Protein AF-A0A431ID86-F1 (afdb_monomer)

pLDDT: mean 87.82, std 8.87, range [48.44, 97.19]

Radius of gyration: 13.49 Å; Cα contacts (8 Å, |Δi|>4): 179; chains: 1; bounding box: 28×36×35 Å

Secondary structure (DSSP, 8-state):
--HHHHHHHHTTPEEEEEPPTT-SS-SEEEEETTEEEEEEEEE-EE-GGG-EEEPPPPGGGTT-SEEEEE-TTS-EEEEEHHHHHHTS-TTS-EEE--

Solvent-accessible surface area (backbone atoms only — not comparable to full-atom values): 5716 Å² total; per-residue (Å²): 130,61,71,64,60,54,54,33,49,76,70,56,33,43,79,76,48,70,54,57,93,90,55,90,69,54,47,30,33,28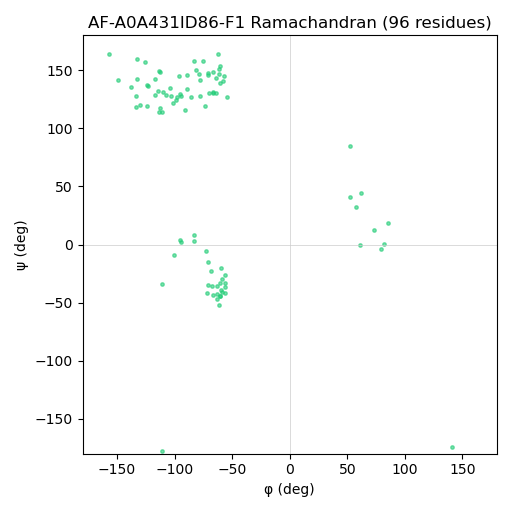,35,42,94,88,43,80,44,34,26,39,76,46,65,41,42,84,48,81,86,75,21,26,40,34,72,54,74,51,82,88,53,64,77,32,53,26,36,40,38,38,38,88,92,67,51,70,51,74,48,49,26,69,64,53,61,73,62,31,46,97,84,39,35,31,79,48,67,121

Sequence (98 aa):
MNKLETLLKLNKMKITKVAKKNENGPDIWVLKNGVPYSIEVKKCKITKRNSVQVPPVEKNRRNDDFIAIIHPSGYILFEPMKHHLSSCTPKGYRTLWS

Structure (mmCIF, N/CA/C/O backbone):
data_AF-A0A431ID86-F1
#
_entry.id   AF-A0A431ID86-F1
#
loop_
_atom_site.group_PDB
_atom_site.id
_atom_site.type_symbol
_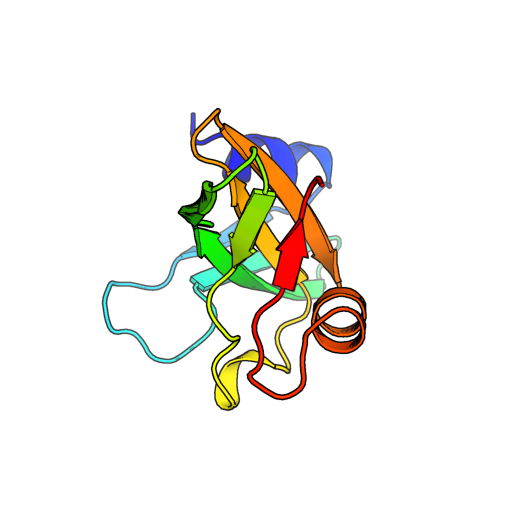atom_site.label_atom_id
_atom_site.label_alt_id
_atom_site.label_comp_id
_atom_site.label_asym_id
_atom_site.label_entity_id
_atom_site.label_seq_id
_atom_site.pdbx_PDB_ins_code
_atom_site.Cartn_x
_atom_site.Cartn_y
_atom_site.Cartn_z
_atom_site.occupancy
_atom_site.B_iso_or_equiv
_atom_site.auth_seq_id
_atom_site.auth_comp_id
_atom_site.auth_asym_id
_atom_site.auth_atom_id
_atom_site.pdbx_PDB_model_num
ATOM 1 N N . MET A 1 1 ? 3.937 18.255 -2.819 1.00 48.44 1 MET A N 1
ATOM 2 C CA . MET A 1 1 ? 2.845 17.481 -2.188 1.00 48.44 1 MET A CA 1
ATOM 3 C C . MET A 1 1 ? 2.938 16.047 -2.690 1.00 48.44 1 MET A C 1
ATOM 5 O O . MET A 1 1 ? 3.054 15.864 -3.898 1.00 48.44 1 MET A O 1
ATOM 9 N N . ASN A 1 2 ? 3.007 15.048 -1.808 1.00 81.31 2 ASN A N 1
ATOM 10 C CA . ASN A 1 2 ? 3.185 13.651 -2.216 1.00 81.31 2 ASN A CA 1
ATOM 11 C C . ASN A 1 2 ? 1.920 13.177 -2.969 1.00 81.31 2 ASN A C 1
ATOM 13 O O . ASN A 1 2 ? 0.800 13.409 -2.509 1.00 81.31 2 ASN A O 1
ATOM 17 N N . LYS A 1 3 ? 2.059 12.552 -4.150 1.00 87.25 3 LYS A N 1
ATOM 18 C CA . LYS A 1 3 ? 0.904 12.106 -4.962 1.00 87.25 3 LYS A CA 1
ATOM 19 C C . LYS A 1 3 ? -0.025 11.171 -4.174 1.00 87.25 3 LYS A C 1
ATOM 21 O O . LYS A 1 3 ? -1.240 11.236 -4.341 1.00 87.25 3 LYS A O 1
ATOM 26 N N . LEU A 1 4 ? 0.537 10.368 -3.267 1.00 89.50 4 LEU A N 1
ATOM 27 C CA . LEU A 1 4 ? -0.230 9.483 -2.391 1.00 89.50 4 LEU A CA 1
ATOM 28 C C . LEU A 1 4 ? -1.089 10.262 -1.386 1.00 89.50 4 LEU A C 1
ATOM 30 O O . LEU A 1 4 ? -2.264 9.958 -1.231 1.00 89.50 4 LEU A O 1
ATOM 34 N N . GLU A 1 5 ? -0.555 11.316 -0.764 1.00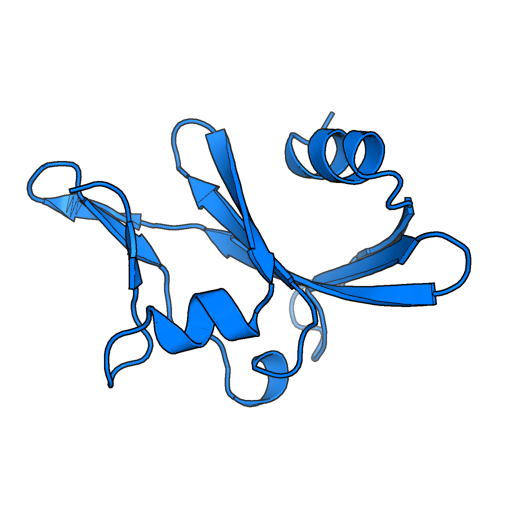 90.94 5 GLU A N 1
ATOM 35 C CA . GLU A 1 5 ? -1.327 12.176 0.151 1.00 90.94 5 GLU A CA 1
ATOM 36 C C . GLU A 1 5 ? -2.517 12.826 -0.558 1.00 90.94 5 GLU A C 1
ATOM 38 O O . GLU A 1 5 ? -3.611 12.911 -0.002 1.00 90.94 5 GLU A O 1
ATOM 43 N N . THR A 1 6 ? -2.314 13.246 -1.810 1.00 91.31 6 THR A N 1
ATOM 44 C CA . THR A 1 6 ? -3.381 13.828 -2.636 1.00 91.31 6 THR A CA 1
ATOM 45 C C . THR A 1 6 ? -4.483 12.802 -2.890 1.00 91.31 6 THR A C 1
ATOM 47 O O . THR A 1 6 ? -5.658 13.097 -2.677 1.00 91.31 6 THR A O 1
ATOM 50 N N . LEU A 1 7 ? -4.109 11.578 -3.276 1.00 92.69 7 LEU A N 1
ATOM 51 C CA . LEU A 1 7 ? -5.047 10.477 -3.491 1.00 92.69 7 LEU A CA 1
ATOM 52 C C . LEU A 1 7 ? -5.824 10.121 -2.212 1.00 92.69 7 LEU A C 1
ATOM 54 O O . LEU A 1 7 ? -7.045 9.970 -2.260 1.00 92.69 7 LEU A O 1
ATOM 58 N N . LEU A 1 8 ? -5.153 10.045 -1.062 1.00 93.94 8 LEU A N 1
ATOM 59 C CA . LEU A 1 8 ? -5.804 9.770 0.222 1.00 93.94 8 LEU A CA 1
ATOM 60 C C . LEU A 1 8 ? -6.789 10.884 0.601 1.00 93.94 8 LEU A C 1
ATOM 62 O O . LEU A 1 8 ? -7.928 10.599 0.975 1.00 93.94 8 LEU A O 1
ATOM 66 N N . LYS A 1 9 ? -6.409 12.152 0.403 1.00 92.62 9 LYS A N 1
ATOM 67 C CA . LYS A 1 9 ? -7.291 13.301 0.646 1.00 92.62 9 LYS A CA 1
ATOM 68 C C . LYS A 1 9 ? -8.547 13.255 -0.227 1.00 92.62 9 LYS A C 1
ATOM 70 O O . LYS A 1 9 ? -9.644 13.456 0.291 1.00 92.62 9 LYS A O 1
ATOM 75 N N . LEU A 1 10 ? -8.409 12.938 -1.518 1.00 92.75 10 LEU A N 1
ATOM 76 C CA . LEU A 1 10 ? -9.547 12.762 -2.434 1.00 92.75 10 LEU A CA 1
ATOM 77 C C . LEU A 1 10 ? -10.486 11.633 -1.976 1.00 92.75 10 LEU A C 1
ATOM 79 O O . LEU A 1 10 ? -11.701 11.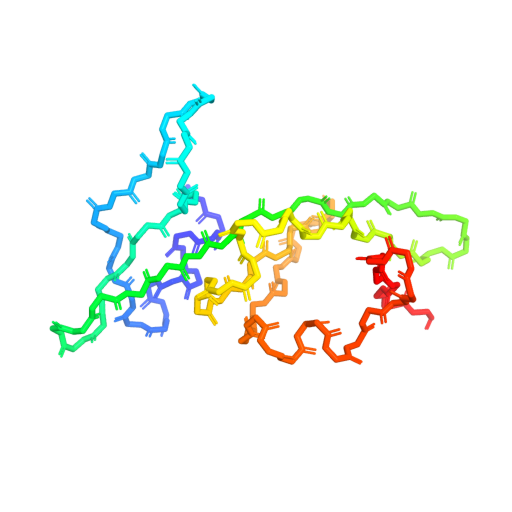743 -2.112 1.00 92.75 10 LEU A O 1
ATOM 83 N N . ASN A 1 11 ? -9.939 10.590 -1.347 1.00 91.50 11 ASN A N 1
ATOM 84 C CA . ASN A 1 11 ? -10.697 9.477 -0.767 1.00 91.50 11 ASN A CA 1
ATOM 85 C C . ASN A 1 11 ? -11.252 9.748 0.646 1.00 91.50 11 ASN A C 1
ATOM 87 O O . ASN A 1 11 ? -11.795 8.832 1.277 1.00 91.50 11 ASN A O 1
ATOM 91 N N . LYS A 1 12 ? -11.142 10.990 1.144 1.00 95.12 12 LYS A N 1
ATOM 92 C CA . LYS A 1 12 ? -11.519 11.401 2.510 1.00 95.12 12 LYS A CA 1
ATOM 93 C C . LYS A 1 12 ? -10.786 10.602 3.601 1.00 95.12 12 LYS A C 1
ATOM 95 O O . LYS A 1 12 ? -11.336 10.352 4.670 1.00 95.12 12 LYS A O 1
ATOM 100 N N . MET A 1 13 ? -9.552 10.190 3.319 1.00 95.75 13 MET A N 1
ATOM 101 C CA . MET A 1 13 ? -8.662 9.496 4.247 1.00 95.75 13 MET A CA 1
ATOM 102 C C . MET A 1 13 ? -7.630 10.483 4.797 1.00 95.75 13 MET A C 1
ATOM 104 O O . MET A 1 13 ? -6.875 11.097 4.041 1.00 95.75 13 MET A O 1
ATOM 108 N N . LYS A 1 14 ? -7.588 10.644 6.121 1.00 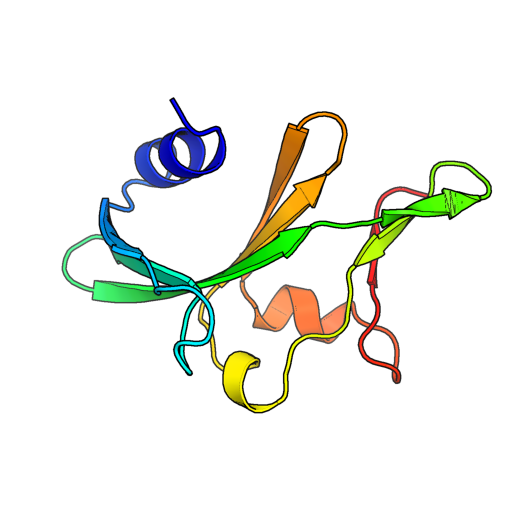94.44 14 LYS A N 1
ATOM 109 C CA . LYS A 1 14 ? -6.618 11.500 6.812 1.00 94.44 14 LYS A CA 1
ATOM 110 C C . LYS A 1 14 ? -5.478 10.648 7.353 1.00 94.44 14 LYS A C 1
ATOM 112 O O . LYS A 1 14 ? -5.735 9.739 8.131 1.00 94.44 14 LYS A O 1
ATOM 117 N N . ILE A 1 15 ? -4.237 10.960 6.990 1.00 93.94 15 ILE A N 1
ATOM 118 C CA . ILE A 1 15 ? -3.058 10.286 7.551 1.00 93.94 15 ILE A CA 1
ATOM 119 C C . ILE A 1 15 ? -2.963 10.585 9.049 1.00 93.94 15 ILE A C 1
ATOM 121 O O . ILE A 1 15 ? -3.039 11.744 9.462 1.00 93.94 15 ILE A O 1
ATOM 125 N N . THR A 1 16 ? -2.797 9.537 9.849 1.00 92.56 16 THR A N 1
ATOM 126 C CA . THR A 1 16 ? -2.609 9.622 11.304 1.00 92.56 16 THR A CA 1
ATOM 127 C C . THR A 1 16 ? -1.196 9.229 11.716 1.00 92.56 16 THR A C 1
ATOM 129 O O . THR A 1 16 ? -0.654 9.819 12.648 1.00 92.56 16 THR A O 1
ATOM 132 N N . LYS A 1 17 ? -0.574 8.278 11.010 1.00 89.69 17 LYS A N 1
ATOM 133 C CA . LYS A 1 17 ? 0.802 7.836 11.260 1.00 89.69 17 LYS A CA 1
ATOM 134 C C . LYS A 1 17 ? 1.460 7.382 9.958 1.00 89.69 17 LYS A C 1
ATOM 136 O O . LYS A 1 17 ? 0.820 6.736 9.136 1.00 89.69 17 LYS A O 1
ATOM 141 N N . VAL A 1 18 ? 2.745 7.691 9.803 1.00 89.06 18 VAL A N 1
ATOM 142 C CA . VAL A 1 18 ? 3.624 7.110 8.778 1.00 89.06 18 VAL A CA 1
ATOM 143 C C . VAL A 1 18 ? 4.722 6.351 9.512 1.00 89.06 18 VAL A C 1
ATOM 145 O O . VAL A 1 18 ? 5.320 6.901 10.441 1.00 89.06 18 VAL A O 1
ATOM 148 N N . ALA A 1 19 ? 4.949 5.093 9.145 1.00 85.19 19 ALA A N 1
ATOM 149 C CA . ALA A 1 19 ? 5.969 4.264 9.772 1.00 85.19 19 ALA A CA 1
ATOM 150 C C . ALA A 1 19 ? 7.371 4.821 9.519 1.00 85.19 19 ALA A C 1
ATOM 152 O O . ALA A 1 19 ? 7.688 5.329 8.437 1.00 85.19 19 ALA A O 1
ATOM 153 N N . LYS A 1 20 ? 8.238 4.708 10.527 1.00 81.12 20 LYS A N 1
ATOM 154 C CA . LYS A 1 20 ? 9.663 4.994 10.352 1.00 81.12 20 LYS A CA 1
ATOM 155 C C . LYS A 1 20 ? 10.330 3.849 9.591 1.00 81.12 20 LYS A C 1
ATOM 157 O O . LYS A 1 20 ? 9.862 2.713 9.582 1.00 81.12 20 LYS A O 1
ATOM 162 N N . LYS A 1 21 ? 11.469 4.140 8.959 1.00 70.38 21 LYS A N 1
ATOM 163 C CA . LYS A 1 21 ? 12.291 3.119 8.297 1.00 70.38 21 LYS A CA 1
ATOM 164 C C . LYS A 1 21 ? 12.618 1.998 9.300 1.00 70.38 21 LYS A C 1
ATOM 166 O O . LYS A 1 21 ? 13.145 2.295 10.368 1.00 70.38 21 LYS A O 1
ATOM 171 N N . ASN A 1 22 ? 12.337 0.745 8.928 1.00 73.75 22 ASN A N 1
ATOM 172 C CA . ASN A 1 22 ? 12.509 -0.477 9.736 1.00 73.75 22 ASN A CA 1
ATOM 173 C C . ASN A 1 22 ? 11.502 -0.678 10.887 1.00 73.75 22 ASN A C 1
ATOM 175 O O . ASN A 1 22 ? 11.720 -1.538 11.738 1.00 73.75 22 ASN A O 1
ATOM 179 N N . GLU A 1 23 ? 10.415 0.091 10.945 1.00 76.44 23 GLU A N 1
ATOM 180 C CA . GLU A 1 23 ? 9.333 -0.176 11.893 1.00 76.44 23 GLU A CA 1
ATOM 181 C C . GLU A 1 23 ? 8.468 -1.341 11.386 1.00 76.44 23 GLU A C 1
ATOM 183 O O . GLU A 1 23 ? 8.002 -1.334 10.247 1.00 76.44 23 GLU A O 1
ATOM 188 N N . ASN A 1 24 ? 8.251 -2.349 12.233 1.00 69.50 24 ASN A N 1
ATOM 189 C CA . ASN A 1 24 ? 7.335 -3.443 11.923 1.00 69.50 24 ASN A CA 1
ATOM 190 C C . ASN A 1 24 ? 5.888 -2.947 12.037 1.00 69.50 24 ASN A C 1
ATOM 192 O O . ASN A 1 24 ? 5.447 -2.552 13.115 1.00 69.50 24 ASN A O 1
ATOM 196 N N . GLY A 1 25 ? 5.137 -3.010 10.940 1.00 76.50 25 GLY A N 1
ATOM 197 C CA . GLY A 1 25 ? 3.725 -2.625 10.892 1.00 76.50 25 GLY A CA 1
ATOM 198 C C . GLY A 1 25 ? 3.375 -1.906 9.591 1.00 76.50 25 GLY A C 1
ATOM 199 O O . GLY A 1 25 ? 4.233 -1.846 8.714 1.00 76.50 25 GLY A O 1
ATOM 200 N N . PRO A 1 26 ? 2.141 -1.384 9.455 1.00 85.69 26 PRO A N 1
ATOM 201 C CA . PRO A 1 26 ? 1.681 -0.672 8.266 1.00 85.69 26 PRO A CA 1
ATOM 202 C C . PRO A 1 26 ? 2.532 0.541 7.923 1.00 85.69 26 PRO A C 1
ATOM 204 O O . PRO A 1 26 ? 2.901 1.301 8.816 1.00 85.69 26 PRO A O 1
ATOM 207 N N . ASP A 1 27 ? 2.775 0.771 6.634 1.00 90.00 27 ASP A N 1
ATOM 208 C CA . ASP A 1 27 ? 3.584 1.909 6.186 1.00 90.00 27 ASP A CA 1
ATOM 209 C C . ASP A 1 27 ? 2.864 3.226 6.470 1.00 90.00 27 ASP A C 1
ATOM 211 O O . ASP A 1 27 ? 3.487 4.233 6.816 1.00 90.00 27 ASP A O 1
ATOM 215 N N . ILE A 1 28 ? 1.534 3.215 6.337 1.00 93.44 28 ILE A N 1
ATOM 216 C CA . ILE A 1 28 ? 0.673 4.358 6.619 1.00 93.44 28 ILE A CA 1
ATOM 217 C C . ILE A 1 28 ? -0.577 3.883 7.356 1.00 93.44 28 ILE A C 1
ATOM 219 O O . ILE A 1 28 ? -1.225 2.915 6.959 1.00 93.44 28 ILE A O 1
ATOM 223 N N . TRP A 1 29 ? -0.945 4.626 8.394 1.00 94.44 29 TRP A N 1
ATOM 224 C CA . TRP A 1 29 ? -2.266 4.576 9.004 1.00 94.44 29 TRP A CA 1
ATOM 225 C C . TRP A 1 29 ? -3.076 5.790 8.580 1.00 94.44 29 TRP A C 1
ATOM 227 O O . TRP A 1 29 ? -2.591 6.929 8.614 1.00 94.44 29 TRP A O 1
ATOM 237 N N . VAL A 1 30 ? -4.326 5.545 8.206 1.00 95.75 30 VAL A N 1
ATOM 238 C CA . VAL A 1 30 ? -5.288 6.591 7.874 1.00 95.75 30 VAL A CA 1
ATOM 239 C C . VAL A 1 30 ? -6.565 6.444 8.685 1.00 95.75 30 VAL A C 1
ATOM 241 O O . VAL A 1 30 ? -6.907 5.363 9.146 1.00 95.75 30 VAL A O 1
ATOM 244 N N . LEU A 1 31 ? -7.297 7.541 8.825 1.00 97.19 31 LEU A N 1
ATOM 245 C CA . LEU A 1 31 ? -8.636 7.579 9.390 1.00 97.19 31 LEU A CA 1
ATOM 246 C C . LEU A 1 31 ? -9.627 7.989 8.302 1.00 97.19 31 LEU A C 1
ATOM 248 O O . LEU A 1 31 ? -9.411 8.989 7.611 1.00 97.19 31 LEU A O 1
ATOM 252 N N . LYS A 1 32 ? -10.735 7.261 8.181 1.00 95.56 32 LYS A N 1
ATOM 253 C CA . LYS A 1 32 ? -11.872 7.640 7.336 1.00 95.56 32 LYS A CA 1
ATOM 254 C C . LYS A 1 32 ? -13.152 7.463 8.137 1.00 95.56 32 LYS A C 1
ATOM 256 O O . LYS A 1 32 ? -13.456 6.360 8.575 1.00 95.56 32 LYS A O 1
ATOM 261 N N . ASN A 1 33 ? -13.885 8.557 8.345 1.00 94.12 33 ASN A N 1
ATOM 262 C CA . ASN A 1 33 ? -15.119 8.584 9.143 1.00 94.12 33 ASN A CA 1
ATOM 263 C C . ASN A 1 33 ? -14.959 7.969 10.551 1.00 94.12 33 ASN A C 1
ATOM 265 O O . ASN A 1 33 ? -15.817 7.221 11.001 1.00 94.12 33 ASN A O 1
ATOM 269 N N . GLY A 1 34 ? -13.836 8.235 11.226 1.00 93.25 34 GLY A N 1
ATOM 270 C CA . GLY A 1 34 ? -13.562 7.691 12.563 1.00 93.25 34 GLY A CA 1
ATOM 271 C C . GLY A 1 34 ? -13.066 6.241 12.590 1.00 93.25 34 GLY A C 1
ATOM 272 O O . GLY A 1 34 ? -12.685 5.765 13.653 1.00 93.25 34 GLY A O 1
ATOM 273 N N . VAL A 1 35 ? -13.000 5.560 11.442 1.00 95.88 35 VAL A N 1
ATOM 274 C CA . VAL A 1 35 ? -12.492 4.186 11.337 1.00 95.88 35 VAL A CA 1
ATOM 275 C C . VAL A 1 35 ? -11.029 4.204 10.877 1.00 95.88 35 VAL A C 1
ATOM 277 O O . VAL A 1 35 ? -10.729 4.865 9.872 1.00 95.88 35 VAL A O 1
ATOM 280 N N . PRO A 1 36 ? -10.105 3.541 11.601 1.00 95.38 36 PRO A N 1
ATOM 281 C CA . PRO A 1 36 ? -8.711 3.431 11.192 1.00 95.38 36 PRO A CA 1
ATOM 282 C C . PRO A 1 36 ? -8.547 2.379 10.091 1.00 95.38 36 PRO A C 1
ATOM 284 O O . PRO A 1 36 ? -9.173 1.326 10.151 1.00 95.38 36 PRO A O 1
ATOM 287 N N . TYR A 1 37 ? -7.676 2.660 9.124 1.00 96.56 37 TYR A N 1
ATOM 288 C CA . TYR A 1 37 ? -7.272 1.716 8.085 1.00 96.56 37 TYR A CA 1
ATOM 289 C C . TYR A 1 37 ? -5.752 1.694 7.932 1.00 96.56 37 TYR A C 1
ATOM 291 O O . TYR A 1 37 ? -5.096 2.742 8.004 1.00 96.56 37 TYR A O 1
ATOM 299 N N . SER A 1 38 ? -5.203 0.510 7.688 1.00 95.81 38 SER A N 1
ATOM 300 C CA . SER A 1 38 ? -3.789 0.284 7.395 1.00 95.81 38 SER A CA 1
ATOM 301 C C . SER A 1 38 ? -3.524 0.204 5.892 1.00 95.81 38 SER A C 1
ATOM 303 O O . SER A 1 38 ? -4.343 -0.280 5.107 1.00 95.81 38 SER A O 1
ATOM 305 N N . ILE A 1 39 ? -2.363 0.711 5.473 1.00 95.25 39 ILE A N 1
ATOM 306 C CA . ILE A 1 39 ? -1.958 0.743 4.067 1.00 95.25 39 ILE A CA 1
ATOM 307 C C . ILE A 1 39 ? -0.518 0.254 3.927 1.00 95.25 39 ILE A C 1
ATOM 309 O O . ILE A 1 39 ? 0.397 0.805 4.548 1.00 95.25 39 ILE A O 1
ATOM 313 N N . GLU A 1 40 ? -0.312 -0.715 3.033 1.00 93.81 40 GLU A N 1
ATOM 314 C CA . GLU A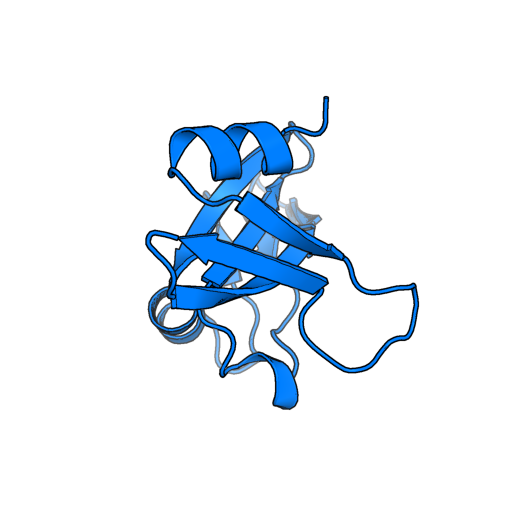 1 40 ? 1.010 -1.067 2.513 1.00 93.81 40 GLU A CA 1
ATOM 315 C C . GLU A 1 40 ? 1.360 -0.258 1.270 1.00 93.81 40 GLU A C 1
ATOM 317 O O . GLU A 1 40 ? 0.555 -0.112 0.354 1.00 93.81 40 GLU A O 1
ATOM 322 N N . VAL A 1 41 ? 2.578 0.275 1.217 1.00 93.00 41 VAL A N 1
ATOM 323 C CA . VAL A 1 41 ? 3.075 1.067 0.094 1.00 93.00 41 VAL A CA 1
ATOM 324 C C . VAL A 1 41 ? 4.199 0.308 -0.595 1.00 93.00 41 VAL A C 1
ATOM 326 O O . VAL A 1 41 ? 5.293 0.138 -0.060 1.00 93.00 41 VAL A O 1
ATOM 329 N N . LYS A 1 42 ? 3.965 -0.096 -1.844 1.00 91.62 42 LYS A N 1
ATOM 330 C CA . LYS A 1 42 ? 4.976 -0.737 -2.692 1.00 91.62 42 LYS A CA 1
ATOM 331 C C . LYS A 1 42 ? 5.335 0.161 -3.862 1.00 91.62 42 LYS A C 1
ATOM 333 O O . LYS A 1 42 ? 4.514 0.901 -4.396 1.00 91.62 42 LYS A O 1
ATOM 338 N N . LYS A 1 43 ? 6.580 0.052 -4.313 1.00 91.56 43 LYS A N 1
ATOM 339 C CA . LYS A 1 43 ? 7.019 0.584 -5.606 1.00 91.56 43 LYS A CA 1
ATOM 340 C C . LYS A 1 43 ? 7.131 -0.586 -6.570 1.00 91.56 43 LYS A C 1
ATOM 342 O O . LYS A 1 43 ? 7.769 -1.583 -6.231 1.00 91.56 43 LYS A O 1
ATOM 347 N N . CYS A 1 44 ? 6.505 -0.490 -7.738 1.00 91.00 44 CYS A N 1
ATOM 348 C CA . CYS A 1 44 ? 6.677 -1.519 -8.758 1.00 91.00 44 CYS A CA 1
ATOM 349 C C . CYS A 1 44 ? 7.953 -1.271 -9.574 1.00 91.00 44 CYS A C 1
ATOM 351 O O . CYS A 1 44 ? 8.480 -0.157 -9.631 1.00 91.00 44 CYS A O 1
ATOM 353 N N . LYS A 1 45 ? 8.463 -2.334 -10.196 1.00 88.88 45 LYS A N 1
ATOM 354 C CA . LYS A 1 45 ? 9.629 -2.298 -11.080 1.00 88.88 45 LYS A CA 1
ATOM 355 C C . LYS A 1 45 ? 9.179 -2.545 -12.513 1.00 88.88 45 LYS A C 1
ATOM 357 O O . LYS A 1 45 ? 8.467 -3.513 -12.767 1.00 88.88 45 LYS A O 1
ATOM 362 N N . ILE A 1 46 ? 9.621 -1.704 -13.444 1.00 86.38 46 ILE A N 1
ATOM 363 C CA . ILE A 1 46 ? 9.398 -1.940 -14.874 1.00 86.38 46 ILE A CA 1
ATOM 364 C C . ILE A 1 46 ? 10.195 -3.176 -15.297 1.00 86.38 46 ILE A C 1
ATOM 366 O O . ILE A 1 46 ? 11.380 -3.317 -14.986 1.00 86.38 46 ILE A O 1
ATOM 370 N N . THR A 1 47 ? 9.515 -4.084 -15.981 1.00 84.69 47 THR A N 1
ATOM 371 C CA . THR A 1 47 ? 10.076 -5.300 -16.570 1.00 84.69 47 THR A CA 1
ATOM 372 C C . THR A 1 47 ? 10.061 -5.191 -18.099 1.00 84.69 47 THR A C 1
ATOM 374 O O . THR A 1 47 ? 9.725 -4.146 -18.658 1.00 84.69 47 THR A O 1
ATOM 377 N N . LYS A 1 48 ? 10.497 -6.240 -18.806 1.00 77.81 48 LYS A N 1
ATOM 378 C CA . LYS A 1 48 ? 10.534 -6.238 -20.278 1.00 77.81 48 LYS A CA 1
ATOM 379 C C . LYS A 1 48 ? 9.115 -6.063 -20.847 1.00 77.81 48 LYS A C 1
ATOM 381 O O . LYS A 1 48 ? 8.168 -6.590 -20.278 1.00 77.81 48 LYS A O 1
ATOM 386 N N . ARG A 1 49 ? 8.999 -5.390 -22.002 1.00 72.94 49 ARG A N 1
ATOM 387 C CA . ARG A 1 49 ? 7.734 -5.170 -22.740 1.00 72.94 49 ARG A CA 1
ATOM 388 C C . ARG A 1 49 ? 6.673 -4.371 -21.962 1.00 72.94 49 ARG A C 1
ATOM 390 O O . ARG A 1 49 ? 5.512 -4.746 -21.959 1.00 72.94 49 ARG A O 1
ATOM 397 N N . ASN A 1 50 ? 7.068 -3.281 -21.301 1.00 69.38 50 ASN A N 1
ATOM 398 C CA . ASN A 1 50 ? 6.176 -2.352 -20.580 1.00 69.38 50 ASN A CA 1
ATOM 399 C C . ASN A 1 50 ? 5.364 -2.937 -19.411 1.00 69.38 50 ASN A C 1
ATOM 401 O O . ASN A 1 50 ? 4.678 -2.186 -18.727 1.00 69.38 50 ASN A O 1
ATOM 405 N N . SER A 1 51 ? 5.499 -4.226 -19.109 1.00 79.06 51 SER A N 1
ATOM 406 C CA . SER A 1 51 ? 4.907 -4.826 -17.919 1.00 79.06 51 SER A CA 1
ATOM 407 C C . SER A 1 51 ? 5.615 -4.354 -16.655 1.00 79.06 51 SER A C 1
ATOM 409 O O . SER A 1 51 ? 6.841 -4.204 -16.646 1.00 79.06 51 SER A O 1
ATOM 411 N N . VAL A 1 52 ? 4.889 -4.195 -15.550 1.00 86.00 52 VAL A N 1
ATOM 412 C CA . VAL A 1 52 ? 5.511 -3.906 -14.248 1.00 86.00 52 VAL A CA 1
ATOM 413 C C . VAL A 1 52 ? 5.265 -5.005 -13.237 1.0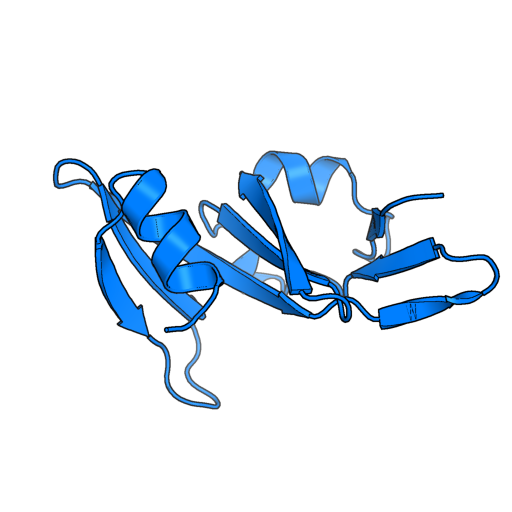0 86.00 52 VAL A C 1
ATOM 415 O O . VAL A 1 52 ? 4.178 -5.568 -13.167 1.00 86.00 52 VAL A O 1
ATOM 418 N N . GLN A 1 53 ? 6.279 -5.276 -12.422 1.00 90.19 53 GLN A N 1
ATOM 419 C CA . GLN A 1 53 ? 6.236 -6.277 -11.370 1.00 90.19 53 GLN A CA 1
ATOM 420 C C . GLN A 1 53 ? 6.173 -5.605 -10.001 1.00 90.19 53 GLN A C 1
ATOM 422 O O . GLN A 1 53 ? 6.993 -4.748 -9.661 1.00 90.19 53 GLN A O 1
ATOM 427 N N . VAL A 1 54 ? 5.200 -6.023 -9.203 1.00 92.00 54 VAL A N 1
ATOM 428 C CA . VAL A 1 54 ? 5.045 -5.609 -7.809 1.00 92.00 54 VAL A CA 1
ATOM 429 C C . VAL A 1 54 ? 5.712 -6.659 -6.917 1.00 92.00 54 VAL A C 1
ATOM 431 O O . VAL A 1 54 ? 5.444 -7.850 -7.110 1.00 92.00 54 VAL A O 1
ATOM 434 N N . PRO A 1 55 ? 6.588 -6.264 -5.973 1.00 90.06 55 PRO A N 1
ATOM 435 C CA . PRO A 1 55 ? 7.176 -7.199 -5.021 1.00 90.06 55 PRO A CA 1
ATOM 436 C C . PRO A 1 55 ? 6.106 -7.882 -4.158 1.00 90.06 55 PRO A C 1
ATOM 438 O O . PRO A 1 55 ? 5.069 -7.268 -3.902 1.00 90.06 55 PRO A O 1
ATOM 441 N N . PRO A 1 56 ? 6.370 -9.097 -3.647 1.00 91.50 56 PRO A N 1
ATOM 442 C CA . PRO A 1 56 ? 5.443 -9.778 -2.762 1.00 91.50 56 PRO A CA 1
ATOM 443 C C . PRO A 1 56 ? 5.096 -8.968 -1.513 1.00 91.50 56 PRO A C 1
ATOM 445 O O . PRO A 1 56 ? 5.940 -8.266 -0.941 1.00 91.50 56 PRO A O 1
ATOM 448 N N . VAL A 1 57 ? 3.842 -9.116 -1.093 1.00 91.12 57 VAL A N 1
ATOM 449 C CA . VAL A 1 57 ? 3.344 -8.674 0.211 1.00 91.12 57 VAL A CA 1
ATOM 450 C C . VAL A 1 57 ? 3.934 -9.570 1.298 1.00 91.12 57 VAL A C 1
ATOM 452 O O . VAL A 1 57 ? 3.886 -10.805 1.204 1.00 91.12 57 VAL A O 1
ATOM 455 N N . GLU A 1 58 ? 4.493 -8.950 2.333 1.00 84.88 58 GLU A N 1
ATOM 456 C CA . GLU A 1 58 ? 5.046 -9.663 3.486 1.00 84.88 58 GLU A CA 1
ATOM 457 C C . GLU A 1 58 ? 3.927 -10.361 4.271 1.00 84.88 58 GLU A C 1
ATOM 459 O O . GLU A 1 58 ? 2.789 -9.895 4.311 1.00 84.88 58 GLU A O 1
ATOM 464 N N . LYS A 1 59 ? 4.212 -11.509 4.903 1.00 87.00 59 LYS A N 1
ATOM 465 C CA . LYS A 1 59 ? 3.166 -12.334 5.546 1.00 87.00 59 LYS A CA 1
ATOM 466 C C . LYS A 1 59 ? 2.349 -11.560 6.588 1.00 87.00 59 LYS A C 1
ATOM 468 O O . LYS A 1 59 ? 1.133 -11.702 6.624 1.00 87.00 59 LYS A O 1
ATOM 473 N N . ASN A 1 60 ? 3.013 -10.739 7.395 1.00 86.31 60 ASN A N 1
ATOM 474 C CA . ASN A 1 60 ? 2.416 -9.873 8.415 1.00 86.31 60 ASN A CA 1
ATOM 475 C C . ASN A 1 60 ? 1.629 -8.683 7.837 1.00 86.31 60 ASN A C 1
ATOM 477 O O . ASN A 1 60 ? 0.859 -8.079 8.574 1.00 86.31 60 ASN A O 1
ATOM 481 N N . ARG A 1 61 ? 1.800 -8.354 6.551 1.00 89.50 61 ARG A N 1
ATOM 482 C CA . ARG A 1 61 ? 1.142 -7.225 5.872 1.00 89.50 61 ARG A CA 1
ATOM 483 C C . ARG A 1 61 ? -0.061 -7.644 5.023 1.00 89.50 61 ARG A C 1
ATOM 485 O O . ARG A 1 61 ? -0.853 -6.810 4.614 1.00 89.50 61 ARG A O 1
ATOM 492 N N . ARG A 1 62 ? -0.283 -8.951 4.833 1.00 91.06 62 ARG A N 1
ATOM 493 C CA . ARG A 1 62 ? -1.445 -9.494 4.092 1.00 91.06 62 ARG A CA 1
ATOM 494 C C . ARG A 1 62 ? -2.806 -9.118 4.683 1.00 91.06 62 ARG A C 1
ATOM 496 O O . ARG A 1 62 ? -3.807 -9.218 3.981 1.00 91.06 62 ARG A O 1
ATOM 503 N N . ASN A 1 63 ? -2.828 -8.733 5.956 1.00 92.31 63 ASN A N 1
ATOM 504 C CA . ASN A 1 63 ? -4.029 -8.304 6.664 1.00 92.31 63 ASN A CA 1
ATOM 505 C C . ASN A 1 63 ? -4.208 -6.779 6.661 1.00 92.31 63 ASN A C 1
ATOM 507 O O . ASN A 1 63 ? -5.138 -6.303 7.305 1.00 92.31 63 ASN A O 1
ATOM 511 N N . ASP A 1 64 ? -3.340 -6.021 5.977 1.00 95.12 64 ASP A N 1
ATOM 512 C CA . ASP A 1 64 ? -3.567 -4.589 5.791 1.00 95.12 64 ASP A CA 1
ATOM 513 C C . ASP A 1 64 ? -4.866 -4.360 5.005 1.00 95.12 64 ASP A C 1
ATOM 515 O O . ASP A 1 64 ? -5.275 -5.201 4.203 1.00 95.12 64 ASP A O 1
ATOM 519 N N . ASP A 1 65 ? -5.535 -3.229 5.220 1.00 96.81 65 ASP A N 1
ATOM 520 C CA . ASP A 1 65 ? -6.810 -2.957 4.550 1.00 96.81 65 ASP A CA 1
ATOM 521 C C . ASP A 1 65 ? -6.613 -2.653 3.061 1.00 96.81 65 ASP A C 1
ATOM 523 O O . ASP A 1 65 ? -7.356 -3.135 2.195 1.00 96.81 65 ASP A O 1
ATOM 527 N N . PHE A 1 66 ? -5.579 -1.870 2.751 1.00 96.62 66 PHE A N 1
ATOM 528 C CA . PHE A 1 66 ? -5.285 -1.400 1.402 1.00 96.62 66 PHE A CA 1
ATOM 529 C C . PHE A 1 66 ? -3.819 -1.581 1.024 1.00 96.62 66 PHE A C 1
ATOM 531 O O . PHE A 1 66 ? -2.922 -1.637 1.865 1.00 96.62 66 PHE A O 1
ATOM 538 N N . ILE A 1 67 ? -3.575 -1.574 -0.285 1.00 94.94 67 ILE A N 1
ATOM 539 C CA . ILE A 1 67 ? -2.242 -1.427 -0.858 1.00 94.94 67 ILE A CA 1
ATOM 540 C C . ILE A 1 67 ? -2.210 -0.233 -1.816 1.00 94.94 67 ILE A C 1
ATOM 542 O O . ILE A 1 67 ? -3.125 -0.022 -2.614 1.00 94.94 67 ILE A O 1
ATOM 546 N N . ALA A 1 68 ? -1.137 0.551 -1.743 1.00 94.75 68 ALA A N 1
ATOM 547 C CA . ALA A 1 68 ? -0.809 1.616 -2.677 1.00 94.75 68 ALA A CA 1
ATOM 548 C C . ALA A 1 68 ? 0.451 1.238 -3.463 1.00 94.75 68 ALA A C 1
ATOM 550 O O . ALA A 1 68 ? 1.536 1.085 -2.900 1.00 94.75 68 ALA A O 1
ATOM 551 N N . ILE A 1 69 ? 0.323 1.107 -4.780 1.00 93.06 69 ILE A N 1
ATOM 552 C CA . ILE A 1 69 ? 1.409 0.689 -5.667 1.00 93.06 69 ILE A CA 1
ATOM 553 C C . ILE A 1 69 ? 1.820 1.876 -6.526 1.00 93.06 69 ILE A C 1
ATOM 555 O O . ILE A 1 69 ? 1.057 2.349 -7.368 1.00 93.06 69 ILE A O 1
ATOM 559 N N . ILE A 1 70 ? 3.042 2.354 -6.312 1.00 92.25 70 ILE A N 1
ATOM 560 C CA . ILE A 1 70 ? 3.607 3.514 -6.995 1.00 92.25 70 ILE A CA 1
ATOM 561 C C . ILE A 1 70 ? 4.336 3.042 -8.256 1.00 92.25 70 ILE A C 1
ATOM 563 O O . ILE A 1 70 ? 5.347 2.338 -8.175 1.00 92.25 70 ILE A O 1
ATOM 567 N N . HIS A 1 71 ? 3.831 3.462 -9.415 1.00 89.38 71 HIS A N 1
ATOM 568 C CA . HIS A 1 71 ? 4.479 3.276 -10.709 1.00 89.38 71 HIS A CA 1
ATOM 569 C C . HIS A 1 71 ? 5.604 4.305 -10.918 1.00 89.38 71 HIS A C 1
ATOM 571 O O . HIS A 1 71 ? 5.451 5.448 -10.481 1.00 89.38 71 HIS A O 1
ATOM 577 N N . PRO A 1 72 ? 6.710 3.978 -11.618 1.00 86.94 72 PRO A N 1
ATOM 578 C CA . PRO A 1 72 ? 7.798 4.931 -11.869 1.00 86.94 72 PRO A CA 1
ATOM 579 C C . PRO A 1 72 ? 7.395 6.209 -12.619 1.00 86.94 72 PRO A C 1
ATOM 581 O O . PRO A 1 72 ? 7.961 7.264 -12.359 1.00 86.94 72 PRO A O 1
ATOM 584 N N . SER A 1 73 ? 6.377 6.162 -13.486 1.00 85.69 73 SER A N 1
ATOM 585 C CA . SER A 1 73 ? 5.803 7.377 -14.108 1.00 85.69 73 SER A CA 1
ATOM 586 C C . SER A 1 73 ? 4.958 8.224 -13.138 1.00 85.69 73 SER A C 1
ATOM 588 O O . SER A 1 73 ? 4.488 9.313 -13.469 1.00 85.69 73 SER A O 1
ATOM 590 N N . GLY A 1 74 ? 4.737 7.728 -11.921 1.00 83.75 74 GLY A N 1
ATOM 591 C CA . GLY A 1 74 ? 3.988 8.392 -10.867 1.00 83.75 74 GLY A CA 1
ATOM 592 C C . GLY A 1 74 ? 2.475 8.181 -10.915 1.00 83.75 74 GLY A C 1
ATOM 593 O O . GLY A 1 74 ? 1.771 8.970 -10.286 1.00 83.75 74 GLY A O 1
ATOM 594 N N . TYR A 1 75 ? 1.976 7.165 -11.629 1.00 87.44 75 TYR A N 1
ATOM 595 C CA . TYR A 1 75 ? 0.637 6.616 -11.376 1.00 87.44 75 TYR A CA 1
ATOM 596 C C . TYR A 1 75 ? 0.627 5.846 -10.054 1.00 87.44 75 TYR A C 1
ATOM 598 O O . TYR A 1 75 ? 1.633 5.248 -9.668 1.00 87.44 75 TYR A O 1
ATOM 606 N N . ILE A 1 76 ? -0.512 5.861 -9.366 1.00 92.25 76 ILE A N 1
ATOM 607 C CA . ILE A 1 76 ? -0.719 5.106 -8.131 1.00 92.25 76 ILE A CA 1
ATOM 608 C C . ILE A 1 76 ? -1.936 4.217 -8.335 1.00 92.25 76 ILE A C 1
ATOM 610 O O . ILE A 1 76 ? -3.031 4.725 -8.568 1.00 92.25 76 ILE A O 1
ATOM 614 N N . LEU A 1 77 ? -1.742 2.904 -8.234 1.00 91.31 77 LEU A N 1
ATOM 615 C CA . LEU A 1 77 ? -2.852 1.975 -8.060 1.00 91.31 77 LEU A CA 1
ATOM 616 C C . LEU A 1 77 ? -3.164 1.896 -6.566 1.00 91.31 77 LEU A C 1
ATOM 618 O O . LEU A 1 77 ? -2.262 1.659 -5.764 1.00 91.31 77 LEU A O 1
ATOM 622 N N . PHE A 1 78 ? -4.423 2.110 -6.200 1.00 94.19 78 PHE A N 1
ATOM 623 C CA . PHE A 1 78 ? -4.896 2.030 -4.824 1.00 94.19 78 PHE A CA 1
ATOM 624 C C . PHE A 1 78 ? -6.139 1.151 -4.773 1.00 94.19 78 PHE A C 1
ATOM 626 O O . PHE A 1 78 ? -7.128 1.440 -5.445 1.00 94.19 78 PHE A O 1
ATOM 633 N N . GLU A 1 79 ? -6.079 0.066 -4.010 1.00 94.69 79 GLU A N 1
ATOM 634 C CA . GLU A 1 79 ? -7.133 -0.949 -3.974 1.00 94.69 79 GLU A CA 1
ATOM 635 C C . GLU A 1 79 ? -7.104 -1.745 -2.655 1.00 94.69 79 GLU A C 1
ATOM 637 O O . GLU A 1 79 ? -6.104 -1.698 -1.928 1.00 94.69 79 GLU A O 1
ATOM 642 N N . PRO A 1 80 ? -8.184 -2.480 -2.322 1.00 96.06 80 PRO A N 1
ATOM 643 C CA . PRO A 1 80 ? -8.203 -3.359 -1.157 1.00 96.06 80 PRO A CA 1
ATOM 644 C C . PRO A 1 80 ? -7.132 -4.453 -1.242 1.00 96.06 80 PRO A C 1
ATOM 646 O O . PRO A 1 80 ? -6.984 -5.100 -2.282 1.00 96.06 80 PRO A O 1
ATOM 649 N N . MET A 1 81 ? -6.458 -4.744 -0.128 1.00 95.25 81 MET A N 1
ATOM 650 C CA . MET A 1 81 ? -5.415 -5.780 -0.068 1.00 95.25 81 MET A CA 1
ATOM 651 C C . MET A 1 81 ? -5.932 -7.154 -0.520 1.00 95.25 81 MET A C 1
ATOM 653 O O . MET A 1 81 ? -5.247 -7.889 -1.227 1.00 95.25 81 MET A O 1
ATOM 657 N N . LYS A 1 82 ? -7.186 -7.492 -0.195 1.00 94.31 82 LYS A N 1
ATOM 658 C CA . LYS A 1 82 ? -7.816 -8.751 -0.632 1.00 94.31 82 LYS A CA 1
ATOM 659 C C . LYS A 1 82 ? -7.863 -8.894 -2.157 1.00 94.31 82 LYS A C 1
ATOM 661 O O . LYS A 1 82 ? -7.603 -9.981 -2.665 1.00 94.31 82 LYS A O 1
ATOM 666 N N . HIS A 1 83 ? -8.164 -7.810 -2.878 1.00 94.19 83 HIS A N 1
ATOM 667 C CA . HIS A 1 83 ? -8.193 -7.807 -4.346 1.00 94.19 83 HIS A CA 1
ATOM 668 C C . HIS A 1 83 ? -6.782 -7.914 -4.932 1.00 94.19 83 HIS A C 1
ATOM 670 O O . HIS A 1 83 ? -6.565 -8.580 -5.946 1.00 94.19 83 HIS A O 1
ATOM 676 N N . HIS A 1 84 ? -5.805 -7.300 -4.264 1.00 93.19 84 HIS A N 1
ATOM 677 C CA . HIS A 1 84 ? -4.410 -7.434 -4.649 1.00 93.19 84 HIS A CA 1
ATOM 678 C C . HIS A 1 84 ? -3.944 -8.88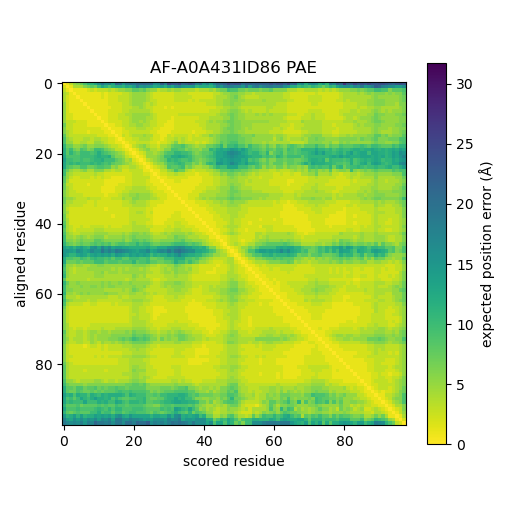4 -4.556 1.00 93.19 84 HIS A C 1
ATOM 680 O O . HIS A 1 84 ? -3.431 -9.430 -5.531 1.00 93.19 84 HIS A O 1
ATOM 686 N N . LEU A 1 85 ? -4.165 -9.513 -3.398 1.00 92.19 85 LEU A N 1
ATOM 687 C CA . LEU A 1 85 ? -3.716 -10.871 -3.111 1.00 92.19 85 LEU A CA 1
ATOM 688 C C . LEU A 1 85 ? -4.359 -11.913 -4.032 1.00 92.19 85 LEU A C 1
ATOM 690 O O . LEU A 1 85 ? -3.675 -12.856 -4.422 1.00 92.19 85 LEU A O 1
ATOM 694 N N . SER A 1 86 ? -5.627 -11.739 -4.420 1.00 91.62 86 SER A N 1
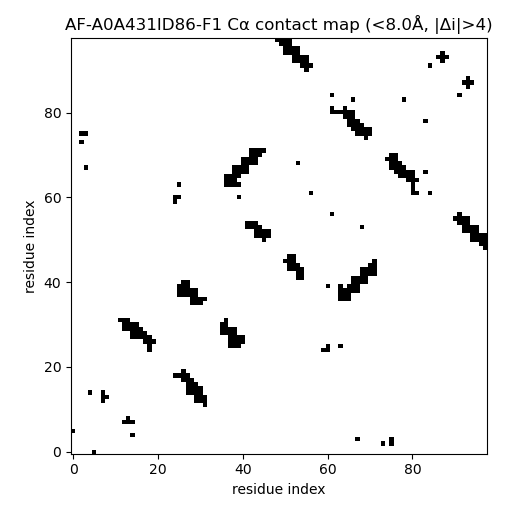ATOM 695 C CA . SER A 1 86 ? -6.283 -12.637 -5.385 1.00 91.62 86 SER A CA 1
ATOM 696 C C . SER A 1 86 ? -5.705 -12.525 -6.798 1.00 91.62 86 SER A C 1
ATOM 698 O O . SER A 1 86 ? -5.796 -13.470 -7.576 1.00 91.62 86 SER A O 1
ATOM 700 N N . SER A 1 87 ? -5.080 -11.391 -7.119 1.00 87.44 87 SER A N 1
ATOM 701 C CA . SER A 1 87 ? -4.455 -11.113 -8.416 1.00 87.44 87 SER A CA 1
ATOM 702 C C . SER A 1 87 ? -2.955 -11.439 -8.446 1.00 87.44 87 SER A C 1
ATOM 704 O O . SER A 1 87 ? -2.279 -11.174 -9.445 1.00 87.44 87 SER A O 1
ATOM 706 N N . CYS A 1 88 ? -2.402 -11.967 -7.351 1.00 87.25 88 CYS A N 1
ATOM 707 C CA . CYS A 1 88 ? -0.994 -12.324 -7.247 1.00 87.25 88 CYS A CA 1
ATOM 708 C C . CYS A 1 88 ? -0.730 -13.761 -7.710 1.00 87.25 88 CYS A C 1
ATOM 710 O O . CYS A 1 88 ? -1.498 -14.688 -7.474 1.00 87.25 88 CYS A O 1
ATOM 712 N N . THR A 1 89 ? 0.435 -13.959 -8.317 1.00 85.75 89 THR A N 1
ATOM 713 C CA . THR A 1 89 ? 0.997 -15.282 -8.614 1.00 85.75 89 THR A CA 1
ATOM 714 C C . THR A 1 89 ? 1.271 -16.076 -7.326 1.00 85.75 89 THR A C 1
ATOM 716 O O . THR A 1 89 ? 1.416 -15.477 -6.256 1.00 85.75 89 THR A O 1
ATOM 719 N N . PRO A 1 90 ? 1.482 -17.407 -7.399 1.00 77.75 90 PRO A N 1
ATOM 720 C CA . PRO A 1 90 ? 1.839 -18.223 -6.230 1.00 77.75 90 PRO A CA 1
ATOM 721 C C . PRO A 1 90 ? 3.102 -17.758 -5.487 1.00 77.75 90 PRO A C 1
ATOM 723 O O . PRO A 1 90 ? 3.238 -17.973 -4.286 1.00 77.75 90 PRO A O 1
ATOM 726 N N . LYS A 1 91 ? 4.025 -17.080 -6.185 1.00 78.56 91 LYS A N 1
ATOM 727 C CA . LYS A 1 91 ? 5.239 -16.483 -5.599 1.00 78.56 91 LYS A CA 1
ATOM 728 C C . LYS A 1 91 ? 4.990 -15.101 -4.967 1.00 78.56 91 LYS A C 1
ATOM 730 O O . LYS A 1 91 ? 5.932 -14.459 -4.518 1.00 78.56 91 LYS A O 1
ATOM 735 N N . GLY A 1 92 ? 3.742 -14.634 -4.950 1.00 73.81 92 GLY A N 1
ATOM 736 C CA . GLY A 1 92 ? 3.315 -13.359 -4.374 1.00 73.81 92 GLY A CA 1
ATOM 737 C C . GLY A 1 92 ? 3.534 -12.141 -5.270 1.00 73.81 92 GLY A C 1
ATOM 738 O O . GLY A 1 92 ? 3.204 -11.038 -4.860 1.00 73.81 92 GLY A O 1
ATOM 739 N N . TYR A 1 93 ? 4.068 -12.313 -6.481 1.00 82.81 93 TYR A N 1
ATOM 740 C CA . TYR A 1 93 ? 4.242 -11.211 -7.429 1.00 82.81 93 TYR A CA 1
ATOM 741 C C . TYR A 1 93 ? 2.949 -10.909 -8.170 1.00 82.81 93 TYR A C 1
ATOM 743 O O . TYR A 1 93 ? 2.210 -11.835 -8.502 1.00 82.81 93 TYR A O 1
ATOM 751 N N . ARG A 1 94 ? 2.760 -9.648 -8.558 1.00 84.12 94 ARG A N 1
ATOM 752 C CA . ARG A 1 94 ? 1.720 -9.239 -9.506 1.00 84.12 94 ARG A CA 1
ATOM 753 C C . ARG A 1 94 ? 2.323 -8.514 -10.695 1.00 84.12 94 ARG A C 1
ATOM 755 O O . ARG A 1 94 ? 3.180 -7.647 -10.510 1.00 84.12 94 ARG A O 1
ATOM 762 N N . THR A 1 95 ? 1.838 -8.851 -11.886 1.00 80.50 95 THR A N 1
ATOM 763 C CA . THR A 1 95 ? 2.083 -8.070 -13.098 1.00 80.50 95 THR A CA 1
ATOM 764 C C . THR A 1 95 ? 0.928 -7.098 -13.300 1.00 80.50 95 THR A C 1
ATOM 766 O O . THR A 1 95 ? -0.231 -7.506 -13.267 1.00 80.50 95 THR A O 1
ATOM 769 N N . LEU A 1 96 ? 1.236 -5.817 -13.481 1.00 75.69 96 LEU A N 1
ATOM 770 C CA . LEU A 1 96 ? 0.261 -4.800 -13.877 1.00 75.69 96 LEU A CA 1
ATOM 771 C C . LEU A 1 96 ? 0.597 -4.307 -15.286 1.00 75.69 96 LEU A C 1
ATOM 773 O O . LEU A 1 96 ? 1.778 -4.253 -15.633 1.00 75.69 96 LEU A O 1
ATOM 777 N N . TRP A 1 97 ? -0.444 -3.921 -16.032 1.00 65.25 97 TRP A N 1
ATOM 778 C CA . TRP A 1 97 ? -0.365 -3.274 -17.349 1.00 65.25 97 TRP A CA 1
ATOM 779 C C . TRP A 1 97 ? 0.507 -4.050 -18.350 1.00 65.25 97 TRP A C 1
ATOM 781 O O . TRP A 1 97 ? 1.701 -3.798 -18.483 1.00 65.25 97 TRP A O 1
ATOM 791 N N . SER A 1 98 ? -0.094 -5.032 -19.021 1.00 55.25 98 SER A N 1
ATOM 792 C CA . SER A 1 98 ? 0.505 -5.776 -20.141 1.00 55.25 98 SER A CA 1
ATOM 793 C C . SER A 1 98 ? 0.041 -5.229 -21.478 1.00 55.25 98 SER A C 1
ATOM 795 O O . SER A 1 98 ? -1.188 -5.009 -21.576 1.00 55.25 98 SER A O 1
#

Foldseek 3Di:
DQLVCVVCVVVQWAWDDADDVPDPDARTWTDHPNDIFGEHEWEWDQDPPRKTKTDADDPSCLPGQWYWYAYPVGDIDIDGSVVQQVQADPNRMHIDDD

Mean predicted aligned error: 4.73 Å

Nearest PDB structures (foldseek):
  2ost-assembly1_C  TM=7.748E-01  e=1.833E-04  Synechocystis sp. PCC 6803
  2ost-assembly1_D  TM=7.722E-01  e=9.663E-04  Synechocystis sp. PCC 6803
  8u0u-assembly1_F  TM=6.706E-01  e=6.996E-01  Vibrio cholerae
  8u3k-assembly1_A  TM=5.339E-01  e=1.507E+00  Vibrio cholerae
  8u3k-assembly1_F  TM=5.359E-01  e=1.946E+00  Vibrio cholerae